Protein AF-A0A8K1D710-F1 (afdb_monomer_lite)

Organism: NCBI:txid364589

Radius of gyration: 30.59 Å; chains: 1; bounding box: 71×63×73 Å

pLDDT: mean 77.71, std 24.16, range [32.0, 98.38]

Foldseek 3Di:
DDPPPDDDDDDPDDDDDDDDWPQPPDPVNDPPDDPPDDDDTDDDPDPDCVSVVVSQVVVCCVVPVPDDDDDDDDDPVVDDDDPVPCPPPPDDDDDDDDDDDDDDDDDDDDDDDDDDDDDD

Sequence (120 aa):
TKNEELEKPRVLWAVYFNMRDSSGVEKSSYAGLPSDVYVCSGPDSALGNDCAVKQAETIFREMFPAKEFCPPSPNPGDIIYDEDEIEPEESGLNNSPETKPEFSAEESSSGGGAAVTKEE

InterPro domains:
  IPR001738 Rab protein geranylgeranyltransferase component A [PR00893] (8-27)
  IPR001738 Rab protein geranylgeranyltransferase component A [PR00893] (30-50)
  IPR001738 Rab protein geranylgeranyltransferase component A [PR00893] (65-84)
  IPR036188 FAD/NAD(P)-binding domain superfamily [G3DSA:3.50.50.60] (5-69)
  IPR054420 RAE1/2 domain I, C-terminal region [PF22603] (2-45)

Structure (mmCIF, N/CA/C/O backbone):
data_AF-A0A8K1D710-F1
#
_entry.id   AF-A0A8K1D710-F1
#
loop_
_atom_site.group_PDB
_atom_site.id
_atom_site.type_symbol
_atom_site.label_atom_id
_atom_site.label_alt_id
_atom_site.label_comp_id
_atom_site.label_asym_id
_atom_site.label_entity_id
_atom_site.label_seq_id
_atom_site.pdbx_PDB_ins_code
_atom_site.Cartn_x
_atom_site.Cartn_y
_atom_site.Cartn_z
_atom_site.occupancy
_atom_site.B_iso_or_equiv
_atom_site.auth_seq_id
_atom_site.auth_comp_id
_atom_site.auth_asym_id
_atom_site.auth_atom_id
_atom_site.pdbx_PDB_model_num
ATOM 1 N N . THR A 1 1 ? 37.422 21.995 -24.883 1.00 44.97 1 THR A N 1
ATOM 2 C CA . THR A 1 1 ? 36.700 20.894 -24.213 1.00 44.97 1 THR A CA 1
ATOM 3 C C . THR A 1 1 ? 35.953 20.136 -25.287 1.00 44.97 1 THR A C 1
ATOM 5 O O . THR A 1 1 ? 35.048 20.698 -25.887 1.00 44.97 1 THR A O 1
ATOM 8 N N . LYS A 1 2 ? 36.447 18.956 -25.676 1.00 47.56 2 LYS A N 1
ATOM 9 C CA . LYS A 1 2 ? 35.855 18.150 -26.754 1.00 47.56 2 LYS A CA 1
ATOM 10 C C . LYS A 1 2 ? 34.567 17.536 -26.197 1.00 47.56 2 LYS A C 1
ATOM 12 O O . LYS A 1 2 ? 34.636 16.864 -25.178 1.00 47.56 2 LYS A O 1
ATOM 17 N N . ASN A 1 3 ? 33.426 17.823 -26.820 1.00 62.06 3 ASN A N 1
ATOM 18 C CA . ASN A 1 3 ? 32.178 17.113 -26.553 1.00 62.06 3 ASN A CA 1
ATOM 19 C C . ASN A 1 3 ? 32.410 15.641 -26.914 1.00 62.06 3 ASN A C 1
ATOM 21 O O . ASN A 1 3 ? 32.527 15.312 -28.093 1.00 62.06 3 ASN A O 1
ATOM 25 N N . GLU A 1 4 ? 32.547 14.777 -25.914 1.00 66.56 4 GLU A N 1
ATOM 26 C CA . GLU A 1 4 ? 32.420 13.338 -26.108 1.00 66.56 4 GLU A CA 1
ATOM 27 C C . GLU A 1 4 ? 30.929 13.057 -26.310 1.00 66.56 4 GLU A C 1
ATOM 29 O O . GLU A 1 4 ? 30.141 13.097 -25.367 1.00 66.56 4 GLU A O 1
ATOM 34 N N . GLU A 1 5 ? 30.516 12.863 -27.562 1.00 66.62 5 GLU A N 1
ATOM 35 C CA . GLU A 1 5 ? 29.178 12.368 -27.877 1.00 66.62 5 GLU A CA 1
ATOM 36 C C . GLU A 1 5 ? 29.071 10.931 -27.356 1.00 66.62 5 GLU A C 1
ATOM 38 O O . GLU A 1 5 ? 29.485 9.976 -28.009 1.00 66.62 5 GLU A O 1
ATOM 43 N N . LEU A 1 6 ? 28.572 10.786 -26.128 1.00 76.81 6 LEU A N 1
ATOM 44 C CA . LEU A 1 6 ? 28.302 9.488 -25.523 1.00 76.81 6 LEU A CA 1
ATOM 45 C C . LEU A 1 6 ? 27.197 8.789 -26.328 1.00 76.81 6 LEU A C 1
ATOM 47 O O . LEU A 1 6 ? 26.051 9.245 -26.372 1.00 76.81 6 LEU A O 1
ATOM 51 N N . GLU A 1 7 ? 27.553 7.689 -26.987 1.00 87.38 7 GLU A N 1
ATOM 52 C CA . GLU A 1 7 ? 26.629 6.880 -27.779 1.00 87.38 7 GLU A CA 1
ATOM 53 C C . GLU A 1 7 ? 25.558 6.239 -26.874 1.00 87.38 7 GLU A C 1
ATOM 55 O O . GLU A 1 7 ? 25.822 5.861 -25.728 1.00 87.38 7 GLU A O 1
ATOM 60 N N . LYS A 1 8 ? 24.316 6.129 -27.365 1.00 91.31 8 LYS A N 1
ATOM 61 C CA . LYS A 1 8 ? 23.210 5.590 -26.560 1.00 91.31 8 LYS A CA 1
ATOM 62 C C . LYS A 1 8 ? 23.407 4.088 -26.291 1.00 91.31 8 LYS A C 1
ATOM 64 O O . LYS A 1 8 ? 23.703 3.346 -27.229 1.00 91.31 8 LYS A O 1
ATOM 69 N N . PRO A 1 9 ? 23.159 3.605 -25.058 1.00 93.19 9 PRO A N 1
ATOM 70 C CA . PRO A 1 9 ? 23.225 2.177 -24.752 1.00 93.19 9 PRO A CA 1
ATOM 71 C C . PRO A 1 9 ? 22.242 1.333 -25.580 1.00 93.19 9 PRO A C 1
ATOM 73 O O . PRO A 1 9 ? 21.150 1.784 -25.931 1.00 93.19 9 PRO A O 1
ATOM 76 N N . ARG A 1 10 ? 22.602 0.068 -25.845 1.00 95.69 10 ARG A N 1
ATOM 77 C CA . ARG A 1 10 ? 21.729 -0.903 -26.529 1.00 95.69 10 ARG A CA 1
ATOM 78 C C . ARG A 1 10 ? 20.734 -1.529 -25.549 1.00 95.69 10 ARG A C 1
ATOM 80 O O . ARG A 1 10 ? 21.135 -2.078 -24.527 1.00 95.69 10 ARG A O 1
ATOM 87 N N . VAL A 1 11 ? 19.447 -1.517 -25.897 1.00 96.06 11 VAL A N 1
ATOM 88 C CA . VAL A 1 11 ? 18.395 -2.212 -25.136 1.00 96.06 11 VAL A CA 1
ATOM 89 C C . VAL A 1 11 ? 18.441 -3.707 -25.453 1.00 96.06 11 VAL A C 1
ATOM 91 O O . VAL A 1 11 ? 18.299 -4.096 -26.611 1.00 96.06 11 VAL A O 1
ATOM 94 N N . LEU A 1 12 ? 18.634 -4.542 -24.428 1.00 98.25 12 LEU A N 1
ATOM 95 C CA . LEU A 1 12 ? 18.594 -6.004 -24.565 1.00 98.25 12 LEU A CA 1
ATOM 96 C C . LEU A 1 12 ? 17.170 -6.553 -24.427 1.00 98.25 12 LEU A C 1
ATOM 98 O O . LEU A 1 12 ? 16.815 -7.519 -25.097 1.00 98.25 12 LEU A O 1
ATOM 102 N N . TRP A 1 13 ? 16.356 -5.932 -23.571 1.00 98.25 13 TRP A N 1
ATOM 103 C CA . TRP A 1 13 ? 14.967 -6.311 -23.346 1.00 98.25 13 TRP A CA 1
ATOM 104 C C . TRP A 1 13 ? 14.167 -5.139 -22.774 1.00 98.25 13 TRP A C 1
ATOM 106 O O . TRP A 1 13 ? 14.705 -4.337 -22.010 1.00 98.25 13 TRP A O 1
ATOM 116 N N . ALA A 1 14 ? 12.889 -5.051 -23.134 1.00 97.50 14 ALA A N 1
ATOM 117 C CA . ALA A 1 14 ? 11.959 -4.068 -22.595 1.00 97.50 14 ALA A CA 1
ATOM 118 C C . ALA A 1 14 ? 10.560 -4.682 -22.473 1.00 97.50 14 ALA A C 1
ATOM 120 O O . ALA A 1 14 ? 10.120 -5.402 -23.371 1.00 97.50 14 ALA A O 1
ATOM 121 N N . VAL A 1 15 ? 9.859 -4.356 -21.384 1.00 98.06 15 VAL A N 1
ATOM 122 C CA . VAL A 1 15 ? 8.441 -4.676 -21.199 1.00 98.06 15 VAL A CA 1
ATOM 123 C C . VAL A 1 15 ? 7.655 -3.427 -20.881 1.00 98.06 15 VAL A C 1
ATOM 125 O O . VAL A 1 15 ? 8.079 -2.569 -20.112 1.00 98.06 15 VAL A O 1
ATOM 128 N N . TYR A 1 16 ? 6.479 -3.383 -21.489 1.00 98.19 16 TYR A N 1
ATOM 129 C CA . TYR A 1 16 ? 5.495 -2.339 -21.326 1.00 98.19 16 TYR A CA 1
ATOM 130 C C . TYR A 1 16 ? 4.185 -3.010 -20.954 1.00 98.19 16 TYR A C 1
ATOM 132 O O . TYR A 1 16 ? 3.763 -3.973 -21.596 1.00 98.19 16 TYR A O 1
ATOM 140 N N . PHE A 1 17 ? 3.550 -2.505 -19.910 1.00 97.94 17 PHE A N 1
ATOM 141 C CA . PHE A 1 17 ? 2.234 -2.942 -19.485 1.00 97.94 17 PHE A CA 1
ATOM 142 C C . PHE A 1 17 ? 1.519 -1.770 -18.824 1.00 97.94 17 PHE A C 1
ATOM 144 O O . PHE A 1 17 ? 2.153 -0.816 -18.376 1.00 97.94 17 PHE A O 1
ATOM 151 N N . ASN A 1 18 ? 0.194 -1.857 -18.764 1.00 97.25 18 ASN A N 1
ATOM 152 C CA . ASN A 1 18 ? -0.626 -0.898 -18.042 1.00 97.25 18 ASN A CA 1
ATOM 153 C C . ASN A 1 18 ? -1.031 -1.507 -16.703 1.00 97.25 18 ASN A C 1
ATOM 155 O O . ASN A 1 18 ? -1.470 -2.657 -16.651 1.00 97.25 18 ASN A O 1
ATOM 159 N N . MET A 1 19 ? -0.926 -0.720 -15.639 1.00 96.31 19 MET A N 1
ATOM 160 C CA . MET A 1 19 ? -1.485 -1.047 -14.335 1.00 96.31 19 MET A CA 1
ATOM 161 C C . MET A 1 19 ? -2.662 -0.115 -14.077 1.00 96.31 19 MET A C 1
ATOM 163 O O . MET A 1 19 ? -2.582 1.084 -14.340 1.00 96.31 19 MET A O 1
ATOM 167 N N . ARG A 1 20 ? -3.777 -0.672 -13.606 1.00 96.25 20 ARG A N 1
ATOM 168 C CA . ARG A 1 20 ? -4.924 0.140 -13.215 1.00 96.25 20 ARG A CA 1
ATOM 169 C C . ARG A 1 20 ? -4.574 0.907 -11.947 1.00 96.25 20 ARG A C 1
ATOM 171 O O . ARG A 1 20 ? -4.340 0.286 -10.916 1.00 96.25 20 ARG A O 1
ATOM 178 N N . ASP A 1 21 ? -4.660 2.226 -12.022 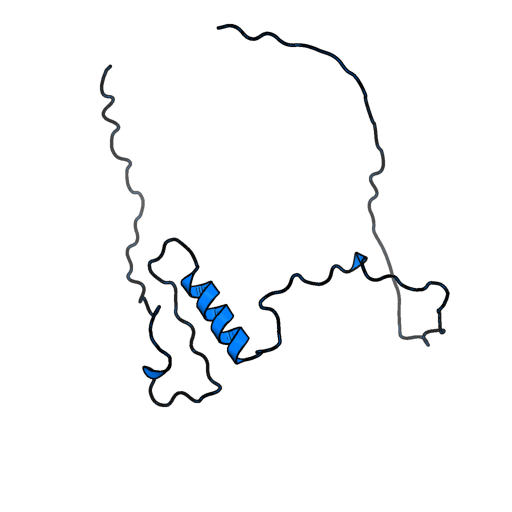1.00 96.50 21 ASP A N 1
ATOM 179 C CA . ASP A 1 21 ? -4.712 3.062 -10.834 1.00 96.50 21 ASP A CA 1
ATOM 180 C C . ASP A 1 21 ? -6.136 3.021 -10.254 1.00 96.50 21 ASP A C 1
ATOM 182 O O . ASP A 1 21 ? -7.134 3.221 -10.955 1.00 96.50 21 ASP A O 1
ATOM 186 N N . SER A 1 22 ? -6.229 2.658 -8.981 1.00 96.56 22 SER A N 1
ATOM 187 C CA . SER A 1 22 ? -7.475 2.646 -8.199 1.00 96.56 22 SER A CA 1
ATOM 188 C C . SER A 1 22 ? -7.359 3.498 -6.938 1.00 96.56 22 SER A C 1
ATOM 190 O O . SER A 1 22 ? -8.264 3.482 -6.101 1.00 96.56 22 SER A O 1
ATOM 192 N N . SER A 1 23 ? -6.254 4.232 -6.795 1.00 94.44 23 SER A N 1
ATOM 193 C CA . SER A 1 23 ? -6.082 5.210 -5.734 1.00 94.44 23 SER A CA 1
ATOM 194 C C . SER A 1 23 ? -7.121 6.326 -5.880 1.00 94.44 23 SER A C 1
ATOM 196 O O . SER A 1 23 ? -7.553 6.674 -6.979 1.00 94.44 23 SER A O 1
ATOM 198 N N . GLY A 1 24 ? -7.616 6.834 -4.751 1.00 90.50 24 GLY A N 1
ATOM 199 C CA . GLY A 1 24 ? -8.639 7.886 -4.731 1.00 90.50 24 GLY A CA 1
ATOM 200 C C . GLY A 1 24 ? -10.070 7.444 -5.071 1.00 90.50 24 GLY A C 1
ATOM 201 O O . GLY A 1 24 ? -10.963 8.288 -5.088 1.00 90.50 24 GLY A O 1
ATOM 202 N N . VAL A 1 25 ? -10.333 6.153 -5.308 1.00 94.81 25 VAL A N 1
ATOM 203 C 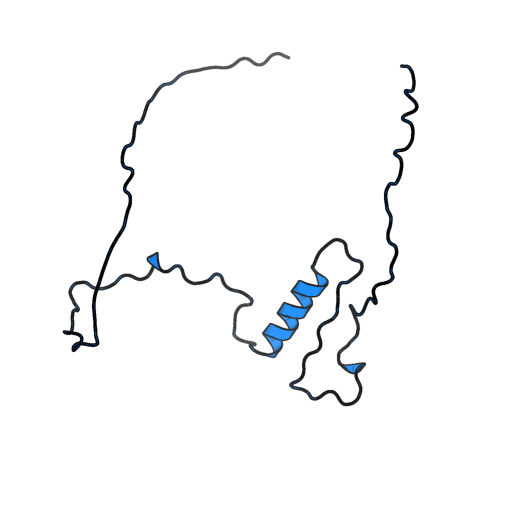CA . VAL A 1 25 ? -11.710 5.651 -5.443 1.00 94.81 25 VAL A CA 1
ATOM 204 C C . VAL A 1 25 ? -12.367 5.573 -4.065 1.00 94.81 25 VAL A C 1
ATOM 206 O O . VAL A 1 25 ? -11.917 4.834 -3.191 1.00 94.81 25 VAL A O 1
ATOM 209 N N . GLU A 1 26 ? -13.460 6.309 -3.873 1.00 91.69 26 GLU A N 1
ATOM 210 C CA . GLU A 1 26 ? -14.196 6.311 -2.608 1.00 91.69 26 GLU A CA 1
ATOM 211 C C . GLU A 1 26 ? -14.962 5.002 -2.361 1.00 91.69 26 GLU A C 1
ATOM 213 O O . GLU A 1 26 ? -15.509 4.396 -3.285 1.00 91.69 26 GLU A O 1
ATOM 218 N N . LYS A 1 27 ? -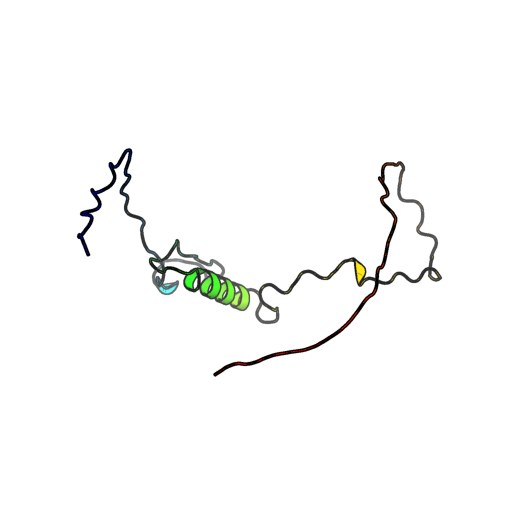15.113 4.617 -1.083 1.00 91.25 27 LYS A N 1
ATOM 219 C CA . LYS A 1 27 ? -15.936 3.466 -0.657 1.00 91.25 27 LYS A CA 1
ATOM 220 C C . LYS A 1 27 ? -17.380 3.557 -1.177 1.00 91.25 27 LYS A C 1
ATOM 222 O O . LYS A 1 27 ? -17.964 2.542 -1.545 1.00 91.25 27 LYS A O 1
ATOM 227 N N . SER A 1 28 ? -17.921 4.775 -1.269 1.00 91.56 28 SER A N 1
ATOM 228 C CA . SER A 1 28 ? -19.259 5.099 -1.793 1.00 91.56 28 SER A CA 1
ATOM 229 C C . SER A 1 28 ? -19.461 4.705 -3.263 1.00 91.56 28 SER A C 1
ATOM 231 O O . SER A 1 28 ? -20.595 4.507 -3.698 1.00 91.56 28 SER A O 1
ATOM 233 N N . SER A 1 29 ? -18.375 4.562 -4.028 1.00 95.12 29 SER A N 1
ATOM 234 C CA . SER A 1 29 ? -18.419 4.193 -5.447 1.00 95.12 29 SER A CA 1
ATOM 235 C C . SER A 1 29 ? -18.683 2.698 -5.668 1.00 95.12 29 SER A C 1
ATOM 237 O O . SER A 1 29 ? -19.007 2.291 -6.784 1.00 95.12 29 SER A O 1
ATOM 239 N N . TYR A 1 30 ? -18.561 1.870 -4.624 1.00 95.38 30 TYR A N 1
ATOM 240 C CA . TYR A 1 30 ? -18.829 0.435 -4.685 1.00 95.38 30 TYR A CA 1
ATOM 241 C C . TYR A 1 30 ? -20.284 0.146 -4.304 1.00 95.38 30 TYR A C 1
ATOM 243 O O . TYR A 1 30 ? -20.724 0.402 -3.185 1.00 95.38 30 TYR A O 1
ATOM 251 N N . ALA A 1 31 ? -21.045 -0.419 -5.242 1.00 96.44 31 ALA A N 1
ATOM 252 C CA . ALA A 1 31 ? -22.445 -0.753 -5.016 1.00 96.44 31 ALA A CA 1
ATOM 253 C C . ALA A 1 31 ? -22.597 -1.956 -4.070 1.00 96.44 31 ALA A C 1
ATOM 255 O O . ALA A 1 31 ? -21.966 -2.993 -4.266 1.00 96.44 31 ALA A O 1
ATOM 256 N N . GLY A 1 32 ? -23.489 -1.832 -3.083 1.00 95.75 32 GLY A N 1
ATOM 257 C CA . GLY A 1 32 ? -23.871 -2.938 -2.198 1.00 95.75 32 GLY A CA 1
ATOM 258 C C . GLY A 1 32 ? -22.809 -3.347 -1.175 1.00 95.75 32 GLY A C 1
ATOM 259 O O . GLY A 1 32 ? -22.895 -4.448 -0.640 1.00 95.75 32 GLY A O 1
ATOM 260 N N . LEU A 1 33 ? -21.816 -2.494 -0.906 1.00 96.00 33 LEU A N 1
ATOM 261 C CA . LEU A 1 33 ? -20.762 -2.801 0.054 1.00 96.00 33 LEU A CA 1
ATOM 262 C C . LEU A 1 33 ? -21.276 -2.666 1.505 1.00 96.00 33 LEU A C 1
ATOM 264 O O . LEU A 1 33 ? -21.757 -1.590 1.873 1.00 96.00 33 LEU A O 1
ATOM 268 N N . PRO A 1 34 ? -21.169 -3.713 2.344 1.00 95.81 34 PRO A N 1
ATOM 269 C CA . PRO A 1 34 ? -21.503 -3.624 3.765 1.00 95.81 34 PRO A CA 1
ATOM 270 C C . PRO A 1 34 ? -20.605 -2.639 4.531 1.00 95.81 34 PRO A C 1
ATOM 272 O O . PRO A 1 34 ? -19.496 -2.304 4.103 1.00 95.81 34 PRO A O 1
ATOM 275 N N . SER A 1 35 ? -21.070 -2.170 5.692 1.00 92.88 35 SER A N 1
ATOM 276 C CA . SER A 1 35 ? -20.351 -1.166 6.491 1.00 92.88 35 SER A CA 1
ATOM 277 C C . SER A 1 35 ? -19.029 -1.678 7.065 1.00 92.88 35 SER A C 1
ATOM 279 O O . SER A 1 35 ? -18.073 -0.911 7.131 1.00 92.88 35 SER A O 1
ATOM 281 N N . ASP A 1 36 ? -18.967 -2.956 7.420 1.00 95.06 36 ASP A N 1
ATOM 282 C CA . ASP A 1 36 ? -17.837 -3.679 8.020 1.00 95.06 36 ASP A CA 1
ATOM 283 C C . ASP A 1 36 ? -16.845 -4.249 6.991 1.00 95.06 36 ASP A C 1
ATOM 285 O O . ASP A 1 36 ? -15.863 -4.894 7.355 1.00 95.06 36 ASP A O 1
ATOM 289 N N . VAL A 1 37 ? -17.069 -3.986 5.701 1.00 96.12 37 VAL A N 1
ATOM 290 C CA . VAL A 1 37 ? -16.129 -4.329 4.633 1.00 96.12 37 VAL A CA 1
ATOM 291 C C . VAL A 1 37 ? -15.314 -3.097 4.249 1.00 96.12 37 VAL A C 1
ATOM 293 O O . VAL A 1 37 ? -15.852 -2.018 3.977 1.00 96.12 37 VAL A O 1
ATOM 296 N N . TYR A 1 38 ? -13.997 -3.267 4.198 1.00 95.94 38 TYR A N 1
ATOM 297 C CA . TYR A 1 38 ? -13.041 -2.236 3.801 1.00 95.94 38 TYR A CA 1
ATOM 298 C C . TYR A 1 38 ? -12.433 -2.581 2.441 1.00 95.94 38 TYR A C 1
ATOM 300 O O . TYR A 1 38 ? -12.252 -3.753 2.112 1.00 95.94 38 TYR A O 1
ATOM 308 N N . VAL A 1 39 ? -12.131 -1.558 1.640 1.00 96.12 39 VAL A N 1
ATOM 309 C CA . VAL A 1 39 ? -11.543 -1.707 0.303 1.00 96.12 39 VAL A CA 1
ATOM 310 C C . VAL A 1 39 ? -10.212 -0.971 0.275 1.00 96.12 39 VAL A C 1
ATOM 312 O O . VAL A 1 39 ? -10.155 0.208 0.621 1.00 96.12 39 VAL A O 1
ATOM 315 N N . CYS A 1 40 ? -9.163 -1.663 -0.165 1.00 96.88 40 CYS A N 1
ATOM 316 C CA . CYS A 1 40 ? -7.850 -1.075 -0.406 1.00 96.88 40 CYS A CA 1
ATOM 317 C C . CYS A 1 40 ? -7.629 -0.867 -1.905 1.00 96.88 40 CYS A C 1
ATOM 319 O O . CYS A 1 40 ? -8.128 -1.647 -2.724 1.00 96.88 40 CYS A O 1
ATOM 321 N N . SER A 1 41 ? -6.874 0.168 -2.267 1.00 96.88 41 SER A N 1
ATOM 322 C CA . SER A 1 41 ? -6.459 0.380 -3.654 1.00 96.88 41 SER A CA 1
ATOM 323 C C . SER A 1 41 ? -5.188 -0.406 -3.973 1.00 96.88 41 SER A C 1
ATOM 325 O O . SER A 1 41 ? -4.463 -0.854 -3.085 1.00 96.88 41 SER A O 1
ATOM 327 N N . GLY A 1 42 ? -4.911 -0.561 -5.266 1.00 96.44 42 GLY A N 1
ATOM 328 C CA . GLY A 1 42 ? -3.578 -0.926 -5.744 1.00 96.44 42 GLY A CA 1
ATOM 329 C C . GLY A 1 42 ? -2.576 0.236 -5.636 1.00 96.44 42 GLY A C 1
ATOM 330 O O . GLY A 1 42 ? -2.904 1.274 -5.053 1.00 96.44 42 GLY A O 1
ATOM 331 N N . PRO A 1 43 ? -1.375 0.073 -6.221 1.00 96.31 43 PRO A N 1
ATOM 332 C CA . PRO A 1 43 ? -0.384 1.140 -6.322 1.00 96.31 43 PRO A CA 1
ATOM 333 C C . PRO A 1 43 ? -0.946 2.363 -7.048 1.00 96.31 43 PRO A C 1
ATOM 335 O O . PRO A 1 43 ? -1.664 2.225 -8.044 1.00 96.31 43 PRO A O 1
ATOM 338 N N . ASP A 1 44 ? -0.591 3.541 -6.554 1.00 96.44 44 ASP A N 1
ATOM 339 C CA . ASP A 1 44 ? -0.807 4.814 -7.226 1.00 96.44 44 ASP A CA 1
ATOM 340 C C . ASP A 1 44 ? 0.371 5.149 -8.149 1.00 96.44 44 ASP A C 1
ATOM 342 O O . ASP A 1 44 ? 1.422 4.505 -8.138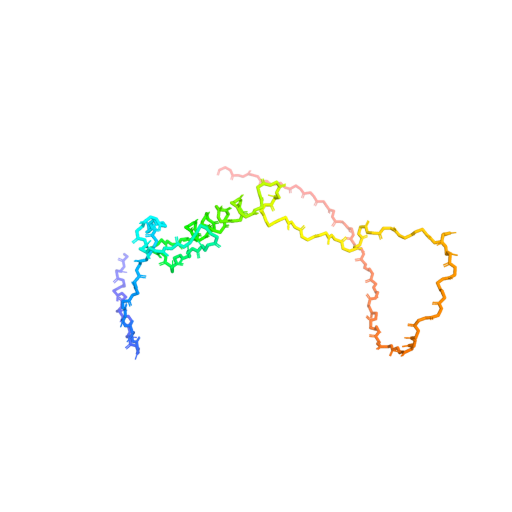 1.00 96.44 44 ASP A O 1
ATOM 346 N N . SER A 1 45 ? 0.209 6.174 -8.985 1.00 96.38 45 SER A N 1
ATOM 347 C CA . SER A 1 45 ? 1.286 6.646 -9.865 1.00 96.38 45 SER A CA 1
ATOM 348 C C . SER A 1 45 ? 2.346 7.500 -9.152 1.00 96.38 45 SER A C 1
ATOM 350 O O . SER A 1 45 ? 3.188 8.108 -9.817 1.00 96.38 45 SER A O 1
ATOM 352 N N . ALA A 1 46 ? 2.267 7.640 -7.826 1.00 96.62 46 ALA A N 1
ATOM 353 C CA . ALA A 1 46 ? 3.206 8.443 -7.055 1.00 96.62 46 ALA A CA 1
ATOM 354 C C . ALA A 1 46 ? 4.569 7.747 -6.924 1.00 96.62 46 ALA A C 1
ATOM 356 O O . ALA A 1 46 ? 4.701 6.534 -7.044 1.00 96.62 46 ALA A O 1
ATOM 357 N N . LEU A 1 47 ? 5.611 8.542 -6.659 1.00 97.00 47 LEU A N 1
ATOM 358 C CA . LEU A 1 47 ? 6.956 8.015 -6.410 1.00 97.00 47 LEU A CA 1
ATOM 359 C C . LEU A 1 47 ? 7.071 7.328 -5.037 1.00 97.00 47 LEU A C 1
ATOM 361 O O . LEU A 1 47 ? 7.911 6.451 -4.857 1.00 97.00 47 LEU A O 1
ATOM 365 N N . GLY A 1 48 ? 6.277 7.779 -4.064 1.00 96.44 48 GLY A N 1
ATOM 366 C CA . GLY A 1 48 ? 6.293 7.296 -2.685 1.00 96.44 48 GLY A CA 1
ATOM 367 C C . GLY A 1 48 ? 5.025 6.532 -2.317 1.00 96.44 48 GLY A C 1
ATOM 368 O O . GLY A 1 48 ? 4.111 6.407 -3.120 1.00 96.44 48 GLY A O 1
ATOM 369 N N . ASN A 1 49 ? 4.955 6.077 -1.065 1.00 97.81 49 ASN A N 1
ATOM 370 C CA . ASN A 1 49 ? 3.891 5.187 -0.582 1.00 97.81 49 ASN A CA 1
ATOM 371 C C . ASN A 1 49 ? 2.835 5.898 0.281 1.00 97.81 49 ASN A C 1
ATOM 373 O O . ASN A 1 49 ? 2.085 5.245 1.008 1.00 97.81 49 ASN A O 1
ATOM 377 N N . ASP A 1 50 ? 2.775 7.229 0.236 1.00 97.69 50 ASP A N 1
ATOM 378 C CA . ASP A 1 50 ? 1.889 8.031 1.084 1.00 97.69 50 ASP A CA 1
ATOM 379 C C . ASP A 1 50 ? 0.421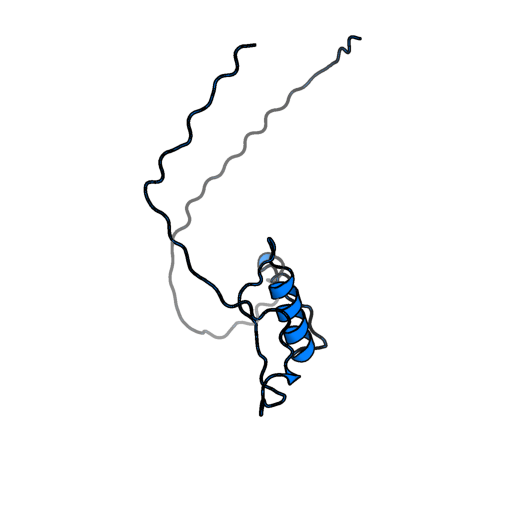 7.608 0.972 1.00 97.69 50 ASP A C 1
ATOM 381 O O . ASP A 1 50 ? -0.280 7.580 1.984 1.00 97.6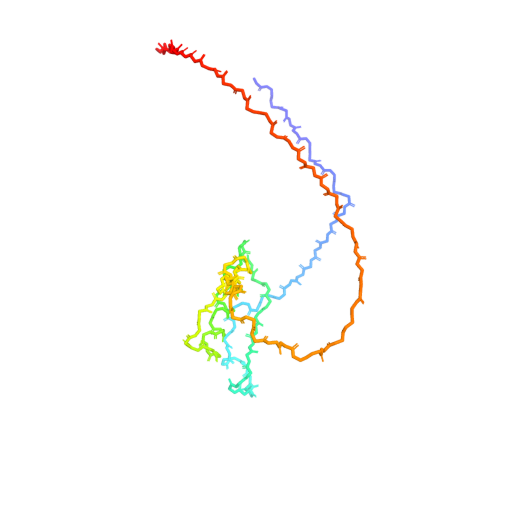9 50 ASP A O 1
ATOM 385 N N . CYS A 1 51 ? -0.052 7.282 -0.238 1.00 96.56 51 CYS A N 1
ATOM 386 C CA . CYS A 1 51 ? -1.428 6.840 -0.455 1.00 96.56 51 CYS A CA 1
ATOM 387 C C . CYS A 1 51 ? -1.726 5.545 0.317 1.00 96.56 51 CYS A C 1
ATOM 389 O O . CYS A 1 51 ? -2.695 5.487 1.076 1.00 96.56 51 CYS A O 1
ATOM 391 N N . ALA A 1 52 ? -0.846 4.547 0.197 1.00 97.50 52 ALA A N 1
ATOM 392 C CA . ALA A 1 52 ? -0.985 3.265 0.879 1.00 97.50 52 ALA A CA 1
ATOM 393 C C . ALA A 1 52 ? -0.930 3.415 2.408 1.00 97.50 52 ALA A C 1
ATOM 395 O O . ALA A 1 52 ? -1.772 2.859 3.115 1.00 97.50 52 ALA A O 1
ATOM 396 N N . VAL A 1 53 ? 0.023 4.204 2.921 1.00 98.06 53 VAL A N 1
ATOM 397 C CA . VAL A 1 53 ? 0.180 4.437 4.368 1.00 98.06 53 VAL A CA 1
ATOM 398 C C . VAL A 1 53 ? -1.048 5.142 4.943 1.00 98.06 53 VAL A C 1
ATOM 400 O O . VAL A 1 53 ? -1.604 4.684 5.940 1.00 98.06 53 VAL A O 1
ATOM 403 N N . LYS A 1 54 ? -1.518 6.213 4.290 1.00 97.62 54 LYS A N 1
ATOM 404 C CA . LYS A 1 54 ? -2.703 6.961 4.735 1.00 97.62 54 LYS A CA 1
ATOM 405 C C . LYS A 1 54 ? -3.958 6.095 4.702 1.00 97.62 54 LYS A C 1
ATOM 407 O O . LYS A 1 54 ? -4.724 6.118 5.658 1.00 97.62 54 LYS A O 1
ATOM 412 N N . GLN A 1 55 ? -4.158 5.304 3.645 1.00 97.69 55 GLN A N 1
ATOM 413 C CA . GLN A 1 55 ? -5.302 4.394 3.556 1.00 97.69 55 GLN A CA 1
ATOM 414 C C . GLN A 1 55 ? -5.288 3.358 4.688 1.00 97.69 55 GLN A C 1
ATOM 416 O O . GLN A 1 55 ? -6.315 3.153 5.336 1.00 97.69 55 GLN A O 1
ATOM 421 N N . ALA A 1 56 ? -4.135 2.739 4.953 1.00 98.19 56 ALA A N 1
ATOM 422 C CA . ALA A 1 56 ? -3.989 1.775 6.039 1.00 98.19 56 ALA A CA 1
ATOM 423 C C . ALA A 1 56 ? -4.276 2.408 7.410 1.00 98.19 56 ALA A C 1
ATOM 425 O O . ALA A 1 56 ? -5.003 1.826 8.215 1.00 98.19 56 ALA A O 1
ATOM 426 N N . GLU A 1 57 ? -3.764 3.615 7.658 1.00 98.19 57 GLU A N 1
ATOM 427 C CA . GLU A 1 57 ? -4.004 4.352 8.899 1.00 98.19 57 GLU A CA 1
ATOM 428 C C . GLU A 1 57 ? -5.483 4.738 9.071 1.00 98.19 57 GLU A C 1
ATOM 430 O O . GLU A 1 57 ? -6.039 4.573 10.159 1.00 98.19 57 GLU A O 1
ATOM 435 N N . THR A 1 58 ? -6.145 5.211 8.010 1.00 97.12 58 THR A N 1
ATOM 436 C CA . THR A 1 58 ? -7.582 5.527 8.033 1.00 97.12 58 THR A CA 1
ATOM 437 C C . THR A 1 58 ? -8.411 4.292 8.378 1.00 97.12 58 THR A C 1
ATOM 439 O O . THR A 1 58 ? -9.208 4.341 9.314 1.00 97.12 58 THR A O 1
ATOM 442 N N . ILE A 1 59 ? -8.178 3.170 7.689 1.00 97.06 59 ILE A N 1
ATOM 443 C CA . ILE A 1 59 ? -8.893 1.912 7.949 1.00 97.06 59 ILE A CA 1
ATOM 444 C C . ILE A 1 59 ? -8.631 1.425 9.382 1.00 97.06 59 ILE A C 1
ATOM 446 O O . ILE A 1 59 ? -9.564 1.045 10.089 1.00 97.06 59 ILE A O 1
ATOM 450 N N . PHE A 1 60 ? -7.380 1.478 9.850 1.00 98.38 60 PHE A N 1
ATOM 451 C CA . PHE A 1 60 ? -7.032 1.082 11.213 1.00 98.38 60 PHE A CA 1
ATOM 452 C C . PHE A 1 60 ? -7.763 1.918 12.266 1.00 98.38 60 PHE A C 1
ATOM 454 O O . PHE A 1 60 ? -8.315 1.352 13.206 1.00 98.38 60 PHE A O 1
ATOM 461 N N . ARG A 1 61 ? -7.804 3.245 12.107 1.00 97.81 61 ARG A N 1
ATOM 462 C CA . ARG A 1 61 ? -8.499 4.144 13.043 1.00 97.81 61 ARG A CA 1
ATOM 463 C C . ARG A 1 61 ? -10.011 3.934 13.045 1.00 97.81 61 ARG A C 1
ATOM 465 O O . ARG A 1 61 ? -10.630 4.094 14.090 1.00 97.81 61 ARG A O 1
ATOM 472 N N . GLU A 1 62 ? -10.602 3.555 11.913 1.00 96.31 62 GLU A N 1
ATOM 473 C CA . GLU A 1 62 ? -12.019 3.177 11.857 1.00 96.31 62 GLU A CA 1
ATOM 474 C C . GLU A 1 62 ? -12.296 1.874 12.622 1.00 96.31 62 GLU A C 1
ATOM 476 O O . GLU A 1 62 ? -13.290 1.789 13.342 1.00 96.31 62 GLU A O 1
ATOM 481 N N . MET A 1 63 ? -11.413 0.876 12.510 1.00 96.81 63 MET A N 1
ATOM 482 C CA . MET A 1 63 ? -11.560 -0.407 13.215 1.00 96.81 63 MET A CA 1
ATOM 483 C C . MET A 1 63 ? -11.197 -0.321 14.706 1.00 96.81 63 MET A C 1
ATOM 485 O O . MET A 1 63 ? -11.836 -0.963 15.540 1.00 96.81 63 MET A O 1
ATOM 489 N N . PHE A 1 64 ? -10.178 0.467 15.057 1.00 97.19 64 PHE A N 1
ATOM 490 C CA . PHE A 1 64 ? -9.606 0.559 16.403 1.00 97.19 64 PHE A CA 1
ATOM 491 C C . PHE A 1 64 ? -9.374 2.022 16.836 1.00 97.19 64 PHE A C 1
ATOM 493 O O . PHE A 1 64 ? -8.228 2.449 16.990 1.00 97.19 64 PHE A O 1
ATOM 500 N N . PRO A 1 65 ? -10.436 2.803 17.119 1.00 96.44 65 PRO A N 1
ATOM 501 C CA . PRO A 1 65 ? -10.334 4.257 17.316 1.00 96.44 65 PRO A CA 1
ATOM 502 C C . PRO A 1 65 ? -9.440 4.706 18.478 1.00 96.44 65 PRO A C 1
ATOM 504 O O . PRO A 1 65 ? -8.922 5.817 18.474 1.00 96.44 65 PRO A O 1
ATOM 507 N N . ALA A 1 66 ? -9.283 3.854 19.494 1.00 96.94 66 ALA A N 1
ATOM 508 C CA . ALA A 1 66 ? -8.514 4.146 20.702 1.00 96.94 66 ALA A CA 1
ATOM 509 C C . ALA A 1 66 ? -7.089 3.562 20.683 1.00 96.94 66 ALA A C 1
ATOM 511 O O . ALA A 1 66 ? -6.391 3.636 21.695 1.00 96.94 66 ALA A O 1
ATOM 512 N N . LYS A 1 67 ? -6.670 2.917 19.587 1.00 96.75 67 LYS A N 1
ATOM 513 C CA . LYS A 1 67 ? -5.344 2.296 19.472 1.00 96.75 67 LYS A CA 1
ATOM 514 C C . LYS A 1 67 ? -4.407 3.177 18.651 1.00 96.75 67 LYS A C 1
ATOM 516 O O . LYS A 1 67 ? -4.828 3.867 17.728 1.00 96.75 67 LYS A O 1
ATOM 521 N N . GLU A 1 68 ? -3.125 3.131 18.994 1.00 96.88 68 GLU A N 1
ATOM 522 C CA . GLU A 1 68 ? -2.065 3.743 18.196 1.00 96.88 68 GLU A CA 1
ATOM 523 C C . GLU A 1 68 ? -1.811 2.921 16.926 1.00 96.88 68 GLU A C 1
ATOM 525 O O . GLU A 1 68 ? -1.884 1.690 16.952 1.00 96.88 68 GLU A O 1
ATOM 530 N N . PHE A 1 69 ? -1.533 3.602 15.813 1.00 97.81 69 PHE A N 1
ATOM 531 C CA . PHE A 1 69 ? -1.231 2.961 14.537 1.00 97.81 69 PHE A CA 1
ATOM 532 C C . PHE A 1 69 ? 0.227 2.492 14.507 1.00 97.81 69 PHE A C 1
ATOM 534 O O . PHE A 1 69 ? 1.138 3.313 14.546 1.00 97.81 69 PHE A O 1
ATOM 541 N N . CYS A 1 70 ? 0.432 1.175 14.405 1.00 96.81 70 CYS A N 1
ATOM 542 C CA . CYS A 1 70 ? 1.750 0.533 14.314 1.00 96.81 70 CYS A CA 1
ATOM 543 C C . CYS A 1 70 ? 2.759 0.984 15.395 1.00 96.81 70 CYS A C 1
ATOM 545 O O . CYS A 1 70 ? 3.858 1.423 15.043 1.00 96.81 70 CYS A O 1
ATOM 547 N N . PRO A 1 71 ? 2.433 0.860 16.698 1.00 96.81 71 PRO A N 1
ATOM 548 C CA . PRO A 1 71 ? 3.407 1.128 17.748 1.00 96.81 71 PRO A CA 1
ATOM 549 C C . PRO A 1 71 ? 4.590 0.152 17.631 1.00 96.81 71 PRO A C 1
ATOM 551 O O . PRO A 1 71 ? 4.417 -0.977 17.151 1.00 96.81 71 PRO A O 1
ATOM 554 N N . PRO A 1 72 ? 5.794 0.548 18.076 1.00 94.69 72 PRO A N 1
ATOM 555 C CA . PRO A 1 72 ? 6.914 -0.376 18.148 1.00 94.69 72 PRO A CA 1
ATOM 556 C C . PRO A 1 72 ? 6.545 -1.564 19.042 1.00 94.69 72 PRO A C 1
ATOM 558 O O . PRO A 1 72 ? 5.897 -1.404 20.078 1.00 94.69 72 PRO A O 1
ATOM 561 N N . SER A 1 73 ? 6.960 -2.766 18.640 1.00 94.50 73 SER A N 1
ATOM 562 C CA . SER A 1 73 ? 6.807 -3.946 19.492 1.00 94.50 73 SER A CA 1
ATOM 563 C C . SER A 1 73 ? 7.509 -3.701 20.833 1.00 94.50 73 SER A C 1
ATOM 565 O O . SER A 1 73 ? 8.609 -3.140 20.827 1.00 94.50 73 SER A O 1
ATOM 567 N N . PRO A 1 74 ? 6.929 -4.131 21.970 1.00 93.00 74 PRO A N 1
ATOM 568 C CA . PRO A 1 74 ? 7.618 -4.051 23.252 1.00 93.00 74 PRO A CA 1
ATOM 569 C C . PRO A 1 74 ? 8.947 -4.814 23.183 1.00 93.00 74 PRO A C 1
ATOM 571 O O . PRO A 1 74 ? 9.021 -5.892 22.582 1.00 93.00 74 PRO A O 1
ATOM 574 N N . ASN A 1 75 ? 9.997 -4.243 23.774 1.00 93.62 75 ASN A N 1
ATOM 575 C CA . ASN A 1 75 ? 11.305 -4.881 23.849 1.00 93.62 75 ASN A CA 1
ATOM 576 C C . ASN A 1 75 ? 11.267 -5.992 24.916 1.00 93.62 75 ASN A C 1
ATOM 578 O O . ASN A 1 75 ? 10.959 -5.702 26.072 1.00 93.62 75 ASN A O 1
ATOM 582 N N . PRO A 1 76 ? 11.593 -7.254 24.576 1.00 90.56 76 PRO A N 1
ATOM 583 C CA . PRO A 1 76 ? 11.546 -8.351 25.543 1.00 90.56 76 PRO A CA 1
ATOM 584 C C . PRO A 1 76 ? 12.535 -8.182 26.704 1.00 90.56 76 PRO A C 1
ATOM 586 O O . PRO A 1 76 ? 12.281 -8.700 27.785 1.00 90.56 76 PRO A O 1
ATOM 589 N N . GLY A 1 77 ? 13.642 -7.458 26.504 1.00 88.50 77 GLY A N 1
ATOM 590 C CA . GLY A 1 77 ? 14.642 -7.216 27.550 1.00 88.50 77 GLY A CA 1
ATOM 591 C C . GLY A 1 77 ? 14.216 -6.216 28.629 1.00 88.50 77 GLY A C 1
ATOM 592 O O . GLY A 1 77 ? 14.895 -6.114 29.643 1.00 88.50 77 GLY A O 1
ATOM 593 N N . ASP A 1 78 ? 13.107 -5.497 28.430 1.00 91.56 78 ASP A N 1
ATOM 594 C CA . ASP A 1 78 ? 12.581 -4.537 29.411 1.00 91.56 78 ASP A CA 1
ATOM 595 C C . ASP A 1 78 ? 11.701 -5.222 30.478 1.00 91.56 78 ASP A C 1
ATOM 597 O O . ASP A 1 78 ? 11.258 -4.583 31.433 1.00 91.56 78 ASP A O 1
ATOM 601 N N . ILE A 1 79 ? 11.427 -6.522 30.324 1.00 87.31 79 ILE A N 1
ATOM 602 C CA . ILE A 1 79 ? 10.649 -7.318 31.276 1.00 87.31 79 ILE A CA 1
ATOM 603 C C . ILE A 1 79 ? 11.591 -7.777 32.395 1.00 87.31 79 ILE A C 1
ATOM 605 O O . ILE A 1 79 ? 12.441 -8.640 32.182 1.00 87.31 79 ILE A O 1
ATOM 609 N N . ILE A 1 80 ? 11.449 -7.195 33.586 1.00 88.38 80 ILE A N 1
ATOM 610 C CA . ILE A 1 80 ? 12.183 -7.612 34.788 1.00 88.38 80 ILE A CA 1
ATOM 611 C C . ILE A 1 80 ? 11.375 -8.713 35.479 1.00 88.38 80 ILE A C 1
ATOM 613 O O . ILE A 1 80 ? 10.179 -8.542 35.711 1.00 88.38 80 ILE A O 1
ATOM 617 N N . TYR A 1 81 ? 12.027 -9.832 35.791 1.00 85.25 81 TYR A N 1
ATOM 618 C CA . TYR A 1 81 ? 11.453 -10.918 36.582 1.00 85.25 81 TYR A CA 1
ATOM 619 C C . TYR A 1 81 ? 11.946 -10.785 38.024 1.00 85.25 81 TYR A C 1
ATOM 621 O O . TYR A 1 81 ? 13.150 -10.638 38.238 1.00 85.25 81 TYR A O 1
ATOM 629 N N . ASP A 1 82 ? 11.041 -10.848 38.998 1.00 82.94 82 ASP A N 1
ATOM 630 C CA . ASP A 1 82 ? 11.422 -10.890 40.408 1.00 82.94 82 ASP A CA 1
ATOM 631 C C . ASP A 1 82 ? 11.932 -12.302 40.739 1.00 82.94 82 ASP A C 1
ATOM 633 O O . ASP A 1 82 ? 11.163 -13.258 40.813 1.00 82.94 82 ASP A O 1
ATOM 637 N N . GLU A 1 83 ? 13.248 -12.451 40.926 1.00 68.25 83 GLU A N 1
ATOM 638 C CA . GLU A 1 83 ? 13.878 -13.737 41.286 1.00 68.25 83 GLU A CA 1
ATOM 639 C C . GLU A 1 83 ? 13.443 -14.252 42.676 1.00 68.25 83 GLU A C 1
ATOM 641 O O . GLU A 1 83 ? 13.647 -15.425 42.989 1.00 68.25 83 GLU A O 1
ATOM 646 N N . ASP A 1 84 ? 12.814 -13.398 43.492 1.00 66.00 84 ASP A N 1
ATOM 647 C CA . ASP A 1 84 ? 12.354 -13.707 44.851 1.00 66.00 84 ASP A CA 1
ATOM 648 C C . ASP A 1 84 ? 10.876 -14.146 44.922 1.00 66.00 84 ASP A C 1
ATOM 650 O O . ASP A 1 84 ? 10.436 -14.652 45.957 1.00 66.00 84 ASP A O 1
ATOM 654 N N . GLU A 1 85 ? 10.109 -14.004 43.834 1.00 60.66 85 GLU A N 1
ATOM 655 C CA . GLU A 1 85 ? 8.704 -14.434 43.734 1.00 60.66 85 GLU A CA 1
ATOM 656 C C . GLU A 1 85 ? 8.597 -15.719 42.894 1.00 60.66 85 GLU A C 1
ATOM 658 O O . GLU A 1 85 ? 7.774 -15.865 41.994 1.00 60.66 85 GLU A O 1
ATOM 663 N N . ILE A 1 86 ? 9.465 -16.691 43.190 1.00 61.00 86 ILE A N 1
ATOM 664 C CA . ILE A 1 86 ? 9.292 -18.065 42.716 1.00 61.00 86 ILE A CA 1
ATOM 665 C C . ILE A 1 86 ? 8.177 -18.687 43.567 1.00 61.00 86 ILE A C 1
ATOM 667 O O . ILE A 1 86 ? 8.440 -19.403 44.538 1.00 61.00 86 ILE A O 1
ATOM 671 N N . GLU A 1 87 ? 6.914 -18.433 43.215 1.00 62.59 87 GLU A N 1
ATOM 672 C CA . GLU A 1 87 ? 5.909 -19.460 43.476 1.00 62.59 87 GLU A CA 1
ATOM 673 C C . GLU A 1 87 ? 6.351 -20.709 42.696 1.00 62.59 87 GLU A C 1
ATOM 675 O O . GLU A 1 87 ? 6.735 -20.600 41.528 1.00 62.59 87 GLU A O 1
ATOM 680 N N . PRO A 1 88 ? 6.406 -21.895 43.325 1.00 53.69 88 PRO A N 1
ATOM 681 C CA . PRO A 1 88 ? 6.811 -23.104 42.633 1.00 53.69 88 PRO A CA 1
ATOM 682 C C . PRO A 1 88 ? 5.766 -23.414 41.560 1.00 53.69 88 PRO A C 1
ATOM 684 O O . PRO A 1 88 ? 4.729 -24.006 41.848 1.00 53.69 88 PRO A O 1
ATOM 687 N N . GLU A 1 89 ? 6.057 -23.004 40.328 1.00 56.62 89 GLU A N 1
ATOM 688 C CA . GLU A 1 89 ? 5.345 -23.417 39.125 1.00 56.62 89 GLU A CA 1
ATOM 689 C C . GLU A 1 89 ? 5.313 -24.949 39.110 1.00 56.62 89 GLU A C 1
ATOM 691 O O . GLU A 1 89 ? 6.338 -25.626 38.940 1.00 56.62 89 GLU A O 1
ATOM 696 N N . GLU A 1 90 ? 4.133 -25.513 39.372 1.00 51.50 90 GLU A N 1
ATOM 697 C CA . GLU A 1 90 ? 3.910 -26.945 39.287 1.00 51.50 90 GLU A CA 1
ATOM 698 C C . GLU A 1 90 ? 4.230 -27.403 37.860 1.00 51.50 90 GLU A C 1
ATOM 700 O O . GLU A 1 90 ? 3.619 -26.992 36.877 1.00 51.50 90 GLU A O 1
ATOM 705 N N . SER A 1 91 ? 5.242 -28.263 37.790 1.00 60.00 91 SER A N 1
ATOM 706 C CA . SER A 1 91 ? 5.690 -29.078 36.665 1.00 60.00 91 SER A CA 1
ATOM 707 C C . SER A 1 91 ? 4.788 -29.097 35.419 1.00 60.00 91 SER A C 1
ATOM 709 O O . SER A 1 91 ? 3.715 -29.703 35.413 1.00 60.00 91 SER A O 1
ATOM 711 N N . GLY A 1 92 ? 5.319 -28.574 34.311 1.00 42.34 92 GLY A N 1
ATOM 712 C CA . GLY A 1 92 ? 4.678 -28.585 32.994 1.00 42.34 92 GLY A CA 1
ATOM 713 C C . GLY A 1 92 ? 5.603 -28.935 31.821 1.00 42.34 92 GLY A C 1
ATOM 714 O O . GLY A 1 92 ? 5.512 -28.302 30.783 1.00 42.34 92 GLY A O 1
ATOM 715 N N . LEU A 1 93 ? 6.446 -29.968 31.980 1.00 42.28 93 LEU A N 1
ATOM 716 C CA . LEU A 1 93 ? 7.032 -30.825 30.923 1.00 42.28 93 LEU A CA 1
ATOM 717 C C . LEU A 1 93 ? 8.171 -30.281 30.004 1.00 42.28 93 LEU A C 1
ATOM 719 O O . LEU A 1 93 ? 7.936 -29.758 28.923 1.00 42.28 93 LEU A O 1
ATOM 723 N N . ASN A 1 94 ? 9.397 -30.699 30.377 1.00 40.34 94 ASN A N 1
ATOM 724 C CA . ASN A 1 94 ? 10.416 -31.429 29.576 1.00 40.34 94 ASN A CA 1
ATOM 725 C C . ASN A 1 94 ? 11.438 -30.704 28.645 1.00 40.34 94 ASN A C 1
ATOM 727 O O . ASN A 1 94 ? 11.132 -30.415 27.496 1.00 40.34 94 ASN A O 1
ATOM 731 N N . ASN A 1 95 ? 12.692 -30.586 29.146 1.00 41.78 95 ASN A N 1
ATOM 732 C CA . ASN A 1 95 ? 14.039 -30.992 28.617 1.00 41.78 95 ASN A CA 1
ATOM 733 C C . ASN A 1 95 ? 14.306 -30.947 27.077 1.00 41.78 95 ASN A C 1
ATOM 735 O O . ASN A 1 95 ? 13.515 -31.510 26.332 1.00 41.78 95 ASN A O 1
ATOM 739 N N . SER A 1 96 ? 15.429 -30.493 26.471 1.00 49.59 96 SER A N 1
ATOM 740 C CA . SER A 1 96 ? 16.883 -30.403 26.811 1.00 49.59 96 SER A CA 1
ATOM 741 C C . SER A 1 96 ? 17.670 -29.650 25.659 1.00 49.59 96 SER A C 1
ATOM 743 O O . SER A 1 96 ? 16.977 -29.086 24.814 1.00 49.59 96 SER A O 1
ATOM 745 N N . PRO A 1 97 ? 19.034 -29.584 25.528 1.00 57.88 97 PRO A N 1
ATOM 746 C CA . PRO A 1 97 ? 19.810 -28.322 25.486 1.00 57.88 97 PRO A CA 1
ATOM 747 C C . PRO A 1 97 ? 20.745 -28.099 24.244 1.00 57.88 97 PRO A C 1
ATOM 749 O O . PRO A 1 97 ? 20.783 -28.915 23.331 1.00 57.88 97 PRO A O 1
ATOM 752 N N . GLU A 1 98 ? 21.557 -27.018 24.300 1.00 42.28 98 GLU A N 1
ATOM 753 C CA . GLU A 1 98 ? 22.786 -26.679 23.514 1.00 42.28 98 GLU A CA 1
ATOM 754 C C . GLU A 1 98 ? 22.589 -26.028 22.115 1.00 42.28 98 GLU A C 1
ATOM 756 O O . GLU A 1 98 ? 21.688 -26.391 21.376 1.00 42.28 98 GLU A O 1
ATOM 761 N N . THR A 1 99 ? 23.351 -25.019 21.650 1.00 32.00 99 THR A N 1
ATOM 762 C CA . THR A 1 99 ? 24.749 -24.617 21.917 1.00 32.00 99 THR A CA 1
ATOM 763 C C . THR A 1 99 ? 24.954 -23.098 21.696 1.00 32.00 99 THR A C 1
ATOM 765 O O . THR A 1 99 ? 24.516 -22.543 20.690 1.00 32.00 99 THR A O 1
ATOM 768 N N . LYS A 1 100 ? 25.686 -22.434 22.601 1.00 45.31 100 LYS A N 1
ATOM 769 C CA . LYS A 1 100 ? 26.229 -21.062 22.478 1.00 45.31 100 LYS A CA 1
ATOM 770 C C . LYS A 1 100 ? 27.669 -21.136 21.939 1.00 45.31 100 LYS A C 1
ATOM 772 O O . LYS A 1 100 ? 28.426 -21.945 22.472 1.00 45.31 100 LYS A O 1
ATOM 777 N N . PRO A 1 101 ? 28.115 -20.271 21.010 1.00 42.19 101 PRO A N 1
ATOM 778 C CA . PRO A 1 101 ? 29.520 -19.907 20.923 1.00 42.19 101 PRO A CA 1
ATOM 779 C C . PRO A 1 101 ? 29.737 -18.507 21.507 1.00 42.19 101 PRO A C 1
ATOM 781 O O . PRO A 1 101 ? 29.089 -17.531 21.132 1.00 42.19 101 PRO A O 1
ATOM 784 N N . GLU A 1 102 ? 30.649 -18.442 22.469 1.00 43.34 102 GLU A N 1
ATOM 785 C CA . GLU A 1 102 ? 31.220 -17.221 23.028 1.00 43.34 102 GLU A CA 1
ATOM 786 C C . GLU A 1 102 ? 32.189 -16.561 22.041 1.00 43.34 102 GLU A C 1
ATOM 788 O O . GLU A 1 102 ? 32.955 -17.247 21.365 1.00 43.34 102 GLU A O 1
ATOM 793 N N . PHE A 1 103 ? 32.241 -15.228 22.043 1.00 33.28 103 PHE A N 1
ATOM 794 C CA . PHE A 1 103 ? 33.501 -14.526 21.820 1.00 33.28 103 PHE A CA 1
ATOM 795 C C . PHE A 1 103 ? 33.580 -13.306 22.739 1.00 33.28 103 PHE A C 1
ATOM 797 O O . PHE A 1 103 ? 32.866 -12.319 22.574 1.00 33.28 103 PHE A O 1
ATOM 804 N N . SER A 1 104 ? 34.443 -13.426 23.739 1.00 43.28 104 SER A N 1
ATOM 805 C CA . SER A 1 104 ? 34.927 -12.373 24.622 1.00 43.28 104 SER A CA 1
ATOM 806 C C . SER A 1 104 ? 36.289 -11.880 24.132 1.00 43.28 104 SER A C 1
ATOM 808 O O . SER A 1 104 ? 37.158 -12.714 23.885 1.00 43.28 104 SER A O 1
ATOM 810 N N . ALA A 1 105 ? 36.482 -10.562 24.062 1.00 35.38 105 ALA A N 1
ATOM 811 C CA . ALA A 1 105 ? 37.583 -9.825 24.706 1.00 35.38 105 ALA A CA 1
ATOM 812 C C . ALA A 1 105 ? 37.758 -8.437 24.066 1.00 35.38 105 ALA A C 1
ATOM 814 O O . ALA A 1 105 ? 37.905 -8.296 22.853 1.00 35.38 105 ALA A O 1
ATOM 815 N N . GLU A 1 106 ? 37.729 -7.431 24.933 1.00 42.75 106 GLU A N 1
ATOM 816 C CA . GLU A 1 106 ? 38.073 -6.030 24.704 1.00 42.75 106 GLU A CA 1
ATOM 817 C C . GLU A 1 106 ? 39.555 -5.865 24.325 1.00 42.75 106 GLU A C 1
ATOM 819 O O . GLU A 1 106 ? 40.386 -6.641 24.780 1.00 42.75 106 GLU A O 1
ATOM 824 N N . GLU A 1 107 ? 39.900 -4.787 23.613 1.00 36.84 107 GLU A N 1
ATOM 825 C CA . GLU A 1 107 ? 41.036 -3.945 24.012 1.00 36.84 107 GLU A CA 1
ATOM 826 C C . GLU A 1 107 ? 40.819 -2.488 23.577 1.00 36.84 107 GLU A C 1
ATOM 828 O O . GLU A 1 107 ? 40.625 -2.143 22.411 1.00 36.84 107 GLU A O 1
ATOM 833 N N . SER A 1 108 ? 40.863 -1.633 24.589 1.00 42.72 108 SER A N 1
ATOM 834 C CA . SER A 1 108 ? 41.054 -0.190 24.568 1.00 42.72 108 SER A CA 1
ATOM 835 C C . SER A 1 108 ? 42.452 0.203 24.078 1.00 42.72 108 SER A C 1
ATOM 837 O O . SER A 1 108 ? 43.438 -0.377 24.522 1.00 42.72 108 SER A O 1
ATOM 839 N N . SER A 1 109 ? 42.572 1.284 23.300 1.00 38.16 109 SER A N 1
ATOM 840 C CA . SER A 1 109 ? 43.816 2.063 23.254 1.00 38.16 109 SER A CA 1
ATOM 841 C C . SER A 1 109 ? 43.553 3.552 23.027 1.00 38.16 109 SER A C 1
ATOM 843 O O . SER A 1 109 ? 42.721 3.960 22.219 1.00 38.16 109 SER A O 1
ATOM 845 N N . SER A 1 110 ? 44.260 4.337 23.828 1.00 44.38 110 SER A N 1
ATOM 846 C CA . SER A 1 110 ? 44.174 5.774 24.055 1.00 44.38 110 SER A CA 1
ATOM 847 C C . SER A 1 110 ? 45.296 6.511 23.316 1.00 44.38 110 SER A C 1
ATOM 849 O O . SER A 1 110 ? 46.396 5.984 23.170 1.00 44.38 110 SER A O 1
ATOM 851 N N . GLY A 1 111 ? 45.033 7.771 22.954 1.00 32.31 111 GLY A N 1
ATOM 852 C CA . GLY A 1 111 ? 46.022 8.789 22.571 1.00 32.31 111 GLY A CA 1
ATOM 853 C C . GLY A 1 111 ? 45.670 9.429 21.224 1.00 32.31 111 GLY A C 1
ATOM 854 O O . GLY A 1 111 ? 45.468 8.727 20.248 1.00 32.31 111 GLY A O 1
ATOM 855 N N . GLY A 1 112 ? 45.531 10.740 21.036 1.00 32.47 112 GLY A N 1
ATOM 856 C CA . GLY A 1 112 ? 45.887 11.909 21.834 1.00 32.47 112 GLY A CA 1
ATOM 857 C C . GLY A 1 112 ? 46.601 12.922 20.923 1.00 32.47 112 GLY A C 1
ATOM 858 O O . GLY A 1 112 ? 47.685 12.622 20.445 1.00 32.47 112 GLY A O 1
ATOM 859 N N . GLY A 1 113 ? 46.025 14.120 20.724 1.00 35.84 113 GLY A N 1
ATOM 860 C CA . GLY A 1 113 ? 46.798 15.354 20.472 1.00 35.84 113 GLY A CA 1
ATOM 861 C C . GLY A 1 113 ? 46.786 16.034 19.083 1.00 35.84 113 GLY A C 1
ATOM 862 O O . GLY A 1 113 ? 47.552 15.666 18.207 1.00 35.84 113 GLY A O 1
ATOM 863 N N . ALA A 1 114 ? 46.048 17.157 19.026 1.00 36.28 114 ALA A N 1
ATOM 864 C CA . ALA A 1 114 ? 46.464 18.520 18.612 1.00 36.28 114 ALA A CA 1
ATOM 865 C C . ALA A 1 114 ? 46.493 19.024 17.134 1.00 36.28 114 ALA A C 1
ATOM 867 O O . ALA A 1 114 ? 47.267 18.569 16.305 1.00 36.28 114 ALA A O 1
ATOM 868 N N . ALA A 1 115 ? 45.732 20.128 16.957 1.00 39.19 115 ALA A N 1
ATOM 869 C CA . ALA A 1 115 ? 45.985 21.411 16.249 1.00 39.19 115 ALA A CA 1
ATOM 870 C C . ALA A 1 115 ? 46.238 21.434 14.717 1.00 39.19 115 ALA A C 1
ATOM 872 O O . ALA A 1 115 ? 47.252 20.949 14.243 1.00 39.19 115 ALA A O 1
ATOM 873 N N . VAL A 1 116 ? 45.286 21.917 13.894 1.00 42.06 116 VAL A N 1
ATOM 874 C CA . VAL A 1 116 ? 45.046 23.317 13.417 1.00 42.06 116 VAL A CA 1
ATOM 875 C C . VAL A 1 116 ? 46.098 23.843 12.426 1.00 42.06 116 VAL A C 1
ATOM 877 O O . VAL A 1 116 ? 47.210 24.120 12.844 1.00 42.06 116 VAL A O 1
ATOM 880 N N . THR A 1 117 ? 45.672 24.157 11.192 1.00 38.62 117 THR A N 1
ATOM 881 C CA . THR A 1 117 ? 45.817 25.492 10.564 1.00 38.62 117 THR A CA 1
ATOM 882 C C . THR A 1 117 ? 44.782 25.702 9.452 1.00 38.62 117 THR A C 1
ATOM 884 O O . THR A 1 117 ? 44.288 24.767 8.827 1.00 38.62 117 THR A O 1
ATOM 887 N N . LYS A 1 118 ? 44.422 26.974 9.288 1.00 42.00 118 LYS A N 1
ATOM 888 C CA . LYS A 1 118 ? 43.465 27.582 8.364 1.00 42.00 118 LYS A CA 1
ATOM 889 C C . LYS A 1 118 ? 44.302 28.528 7.492 1.00 42.00 118 LYS A C 1
ATOM 891 O O . LYS A 1 118 ? 45.040 29.314 8.075 1.00 42.00 118 LYS A O 1
ATOM 896 N N . GLU A 1 119 ? 44.187 28.468 6.171 1.00 45.56 119 GLU A N 1
ATOM 897 C CA . GLU A 1 119 ? 44.726 29.461 5.217 1.00 45.56 119 GLU A CA 1
ATOM 898 C C . GLU A 1 119 ? 43.627 29.670 4.161 1.00 45.56 119 GLU A C 1
ATOM 900 O O . GLU A 1 119 ? 43.095 28.687 3.645 1.00 45.56 119 GLU A O 1
ATOM 905 N N . GLU A 1 120 ? 42.912 30.793 4.265 1.00 42.16 120 GLU A N 1
ATOM 906 C CA . GLU A 1 120 ? 42.949 32.001 3.403 1.00 42.16 120 GLU A CA 1
ATOM 907 C C . GLU A 1 120 ? 42.298 31.790 2.029 1.00 42.16 120 GLU A C 1
ATOM 909 O O . GLU A 1 120 ? 42.889 31.122 1.156 1.00 42.16 120 GLU A O 1
#

Secondary structure (DSSP, 8-state):
------PPPPPS----------TT--GGGSTT--TT--------SSSSSHHHHHHHHHHHHHH-TTSPSSPPPPPGGG----TT---------------PPP------------------